Protein AF-A0A3E2NHQ4-F1 (afdb_monomer_lite)

Radius of gyration: 18.83 Å; chains: 1; bounding box: 38×32×58 Å

Organism: NCBI:txid253257

pLDDT: mean 85.31, std 13.32, range [35.62, 98.56]

Foldseek 3Di:
DVVQLVVVCVVVVDCPQQADPLQDHPPRVVDDDRCVVVVVVVVVVVCVVVVDDPPPPLQFAFDKFKDWAPDADPVQWIKIKIFGDDPSATPDIAIFIAHPVRDTLLVCQVVVVDDPDPPADTPNVQRVQLRVVCNVVVDCPQQQDPQQHGPPRVRHDDRCPSVVVRVVVRRVVRSNPD

Secondary structure (DSSP, 8-state):
-HHHHHHHHHHHTS-TTTS-TTS--SS-TT--S--HHHHHHHHHHHHHHHT--------PPSEEEEEE-SS--TTSEEEEEEEEEETTEEEEEEEEEEETT--BHHHHHHTTSS-S-SSS--HHHHHHHHHHHHHHHS--TTT--TTS--SSSTT--S--HHHHHHHHHHHHHHHH--

Structure (mmCIF, N/CA/C/O backbone):
data_AF-A0A3E2NHQ4-F1
#
_entry.id   AF-A0A3E2NHQ4-F1
#
loop_
_atom_site.group_PDB
_atom_site.id
_atom_site.type_symbol
_atom_site.label_atom_id
_atom_site.label_alt_id
_atom_site.label_comp_id
_atom_site.label_asym_id
_atom_site.label_entity_id
_atom_site.label_seq_id
_atom_site.pdbx_PDB_ins_code
_atom_site.Cartn_x
_atom_site.Cartn_y
_atom_site.Cartn_z
_atom_site.occupancy
_atom_site.B_iso_or_equiv
_atom_site.auth_seq_id
_atom_site.auth_comp_id
_atom_site.auth_asym_id
_atom_site.auth_atom_id
_atom_site.pdbx_PDB_model_num
ATOM 1 N N . GLN A 1 1 ? 8.649 10.834 30.905 1.00 75.12 1 GLN A N 1
ATOM 2 C CA . GLN A 1 1 ? 7.354 10.751 30.196 1.00 75.12 1 GLN A CA 1
ATOM 3 C C . GLN A 1 1 ? 7.096 9.332 29.695 1.00 75.12 1 GLN A C 1
ATOM 5 O O . GLN A 1 1 ? 6.208 8.706 30.247 1.00 75.12 1 GLN A O 1
ATOM 10 N N . ALA A 1 2 ? 7.897 8.777 28.773 1.00 77.31 2 ALA A N 1
ATOM 11 C CA . ALA A 1 2 ? 7.699 7.412 28.248 1.00 77.31 2 ALA A CA 1
ATOM 12 C C . ALA A 1 2 ? 7.599 6.310 29.329 1.00 77.31 2 ALA A C 1
ATOM 14 O O . ALA A 1 2 ? 6.688 5.492 29.290 1.00 77.31 2 ALA A O 1
ATOM 15 N N . GLU A 1 3 ? 8.470 6.330 30.342 1.00 86.62 3 GLU A N 1
ATOM 16 C CA . GLU A 1 3 ? 8.463 5.332 31.427 1.00 86.62 3 GLU A CA 1
ATOM 17 C C . GLU A 1 3 ? 7.160 5.332 32.250 1.00 86.62 3 GLU A C 1
ATOM 19 O O . GLU A 1 3 ? 6.671 4.277 32.642 1.00 86.62 3 GLU A O 1
ATOM 24 N N . ALA A 1 4 ? 6.547 6.503 32.451 1.00 88.38 4 ALA A N 1
ATOM 25 C CA . ALA A 1 4 ? 5.285 6.623 33.182 1.00 88.38 4 ALA A CA 1
ATOM 26 C C . ALA A 1 4 ? 4.102 6.043 32.388 1.00 88.38 4 ALA A C 1
ATOM 28 O O . ALA A 1 4 ? 3.212 5.428 32.969 1.00 88.38 4 ALA A O 1
ATOM 29 N N . VAL A 1 5 ? 4.128 6.190 31.061 1.00 85.94 5 VAL A N 1
ATOM 30 C CA . VAL A 1 5 ? 3.130 5.609 30.151 1.00 85.94 5 VAL A CA 1
ATOM 31 C C . VAL A 1 5 ? 3.246 4.086 30.131 1.00 85.94 5 VAL A C 1
ATOM 33 O O . VAL A 1 5 ? 2.249 3.391 30.293 1.00 85.94 5 VAL A O 1
ATOM 36 N N . VAL A 1 6 ? 4.469 3.560 30.006 1.00 85.38 6 VAL A N 1
ATOM 37 C CA . VAL A 1 6 ? 4.723 2.111 30.047 1.00 85.38 6 VAL A CA 1
ATOM 38 C C . VAL A 1 6 ? 4.263 1.518 31.376 1.00 85.38 6 VAL A C 1
ATOM 40 O O . VAL A 1 6 ? 3.586 0.493 31.391 1.00 85.38 6 VAL A O 1
ATOM 43 N N . LYS A 1 7 ? 4.575 2.183 32.494 1.00 88.38 7 LYS A N 1
ATOM 44 C CA . LYS A 1 7 ? 4.148 1.743 33.822 1.00 88.38 7 LYS A CA 1
ATOM 45 C C . LYS A 1 7 ? 2.622 1.668 33.944 1.00 88.38 7 LYS A C 1
ATOM 47 O O . LYS A 1 7 ? 2.127 0.654 34.421 1.00 88.38 7 LYS A O 1
ATOM 52 N N . TYR A 1 8 ? 1.890 2.676 33.460 1.00 88.69 8 TYR A N 1
ATOM 53 C CA . TYR A 1 8 ? 0.423 2.658 33.464 1.00 88.69 8 TYR A CA 1
ATOM 54 C C . TYR A 1 8 ? -0.137 1.439 32.719 1.00 88.69 8 TYR A C 1
ATOM 56 O O . TYR A 1 8 ? -1.006 0.743 33.241 1.00 88.69 8 TYR A O 1
ATOM 64 N N . VAL A 1 9 ? 0.383 1.146 31.522 1.00 84.69 9 VAL A N 1
ATOM 65 C CA . VAL A 1 9 ? -0.070 -0.008 30.726 1.00 84.69 9 VAL A CA 1
ATOM 66 C C . VAL A 1 9 ? 0.233 -1.327 31.431 1.00 84.69 9 VAL A C 1
ATOM 68 O O . VAL A 1 9 ? -0.605 -2.222 31.433 1.00 84.69 9 VAL A O 1
ATOM 71 N N . LEU A 1 10 ? 1.396 -1.451 32.076 1.00 84.19 10 LEU A N 1
ATOM 72 C CA . LEU A 1 10 ? 1.752 -2.650 32.839 1.00 84.19 10 LEU A CA 1
ATOM 73 C C . LEU A 1 10 ? 0.890 -2.828 34.097 1.00 84.19 10 LEU A C 1
ATOM 75 O O . LEU A 1 10 ? 0.564 -3.957 34.450 1.00 84.19 10 LEU A O 1
ATOM 79 N N . GLU A 1 11 ? 0.508 -1.748 34.772 1.00 88.44 11 GLU A N 1
ATOM 80 C CA . GLU A 1 11 ? -0.351 -1.817 35.962 1.00 88.44 11 GLU A CA 1
ATOM 81 C C . GLU A 1 11 ? -1.800 -2.172 35.606 1.00 88.44 11 GLU A C 1
ATOM 83 O O . GLU A 1 11 ? -2.430 -2.949 36.320 1.00 88.44 11 GLU A O 1
ATOM 88 N N . ASN A 1 12 ? -2.313 -1.647 34.491 1.00 82.94 12 ASN A N 1
ATOM 89 C CA . ASN A 1 12 ? -3.700 -1.862 34.067 1.00 82.94 12 ASN A CA 1
ATOM 90 C C . ASN A 1 12 ? -3.870 -3.054 33.115 1.00 82.94 12 ASN A C 1
ATOM 92 O O . ASN A 1 12 ? -4.998 -3.466 32.858 1.00 82.94 12 ASN A O 1
ATOM 96 N N . GLN A 1 13 ? -2.769 -3.593 32.577 1.00 81.12 13 GLN A N 1
ATOM 97 C CA . GLN A 1 13 ? -2.760 -4.639 31.544 1.00 81.12 13 GLN A CA 1
ATOM 98 C C . GLN A 1 13 ? -3.681 -4.303 30.352 1.00 81.12 13 GLN A C 1
ATOM 100 O O . GLN A 1 13 ? -4.246 -5.187 29.714 1.00 81.12 13 GLN A O 1
ATOM 105 N N . SER A 1 14 ? -3.857 -3.010 30.069 1.00 80.06 14 SER A N 1
ATOM 106 C CA . SER A 1 14 ? -4.782 -2.491 29.064 1.00 80.06 14 SER A CA 1
ATOM 107 C C . SER A 1 14 ? -4.332 -1.115 28.572 1.00 80.06 14 SER A C 1
ATOM 109 O O . SER A 1 14 ? -3.621 -0.385 29.267 1.00 80.06 14 SER A O 1
ATOM 111 N N . LEU A 1 15 ? -4.755 -0.770 27.354 1.00 81.69 15 LEU A N 1
ATOM 112 C CA . LEU A 1 15 ? -4.628 0.570 26.771 1.00 81.69 15 LEU A CA 1
ATOM 113 C C . LEU A 1 15 ? -5.899 1.411 26.969 1.00 81.69 15 LEU A C 1
ATOM 115 O O . LEU A 1 15 ? -5.901 2.598 26.641 1.00 81.69 15 LEU A O 1
ATOM 119 N N . GLU A 1 16 ? -6.982 0.812 27.468 1.00 80.88 16 GLU A N 1
ATOM 120 C CA . GLU A 1 16 ? -8.240 1.515 27.718 1.00 80.88 16 GLU A CA 1
ATOM 121 C C . GLU A 1 16 ? -8.043 2.634 28.743 1.00 80.88 16 GLU A C 1
ATOM 123 O O . GLU A 1 16 ? -7.395 2.452 29.773 1.00 80.88 16 GLU A O 1
ATOM 128 N N . GLY A 1 17 ? -8.578 3.818 28.440 1.00 82.38 17 GLY A N 1
ATOM 129 C CA . GLY A 1 17 ? -8.457 4.994 29.303 1.00 82.38 17 GLY A CA 1
ATOM 130 C C . GLY A 1 17 ? -7.060 5.621 29.354 1.00 82.38 17 GLY A C 1
ATOM 131 O O . GLY A 1 17 ? -6.896 6.652 30.006 1.00 82.38 17 GLY A O 1
ATOM 132 N N . LEU A 1 18 ? -6.062 5.060 28.654 1.00 85.56 18 LEU A N 1
ATOM 133 C CA . LEU A 1 18 ? -4.725 5.652 28.601 1.00 85.56 18 LEU A CA 1
ATOM 134 C C . LEU A 1 18 ? -4.743 6.989 27.857 1.00 85.56 18 LEU A C 1
ATOM 136 O O . LEU A 1 18 ? -4.087 7.926 28.300 1.00 85.56 18 LEU A O 1
ATOM 140 N N . VAL A 1 19 ? -5.464 7.079 26.739 1.00 84.19 19 VAL A N 1
ATOM 141 C CA . VAL A 1 19 ? -5.587 8.305 25.940 1.00 84.19 19 VAL A CA 1
ATOM 142 C C . VAL A 1 19 ? -7.048 8.683 25.732 1.00 84.19 19 VAL A C 1
ATOM 144 O O . VAL A 1 19 ? -7.915 7.813 25.657 1.00 84.19 19 VAL A O 1
ATOM 147 N N . ASN A 1 20 ? -7.305 9.982 25.627 1.00 80.50 20 ASN A N 1
ATOM 148 C CA . ASN A 1 20 ? -8.559 10.537 25.138 1.00 80.50 20 ASN A CA 1
ATOM 149 C C . ASN A 1 20 ? -8.632 10.465 23.597 1.00 80.50 20 ASN A C 1
ATOM 151 O O . ASN A 1 20 ? -7.685 10.023 22.940 1.00 80.50 20 ASN A O 1
ATOM 155 N N . GLU A 1 21 ? -9.755 10.906 23.022 1.00 70.75 21 GLU A N 1
ATOM 156 C CA . GLU A 1 21 ? -9.980 10.903 21.565 1.00 70.75 21 GLU A CA 1
ATOM 157 C C . GLU A 1 21 ? -8.908 11.706 20.803 1.00 70.75 21 GLU A C 1
ATOM 159 O O . GLU A 1 21 ? -8.473 11.307 19.726 1.00 70.75 21 GLU A O 1
ATOM 164 N N . GLU A 1 22 ? -8.380 12.768 21.415 1.00 67.44 22 GLU A N 1
ATOM 165 C CA . GLU A 1 22 ? -7.329 13.620 20.846 1.00 67.44 22 GLU A CA 1
ATOM 166 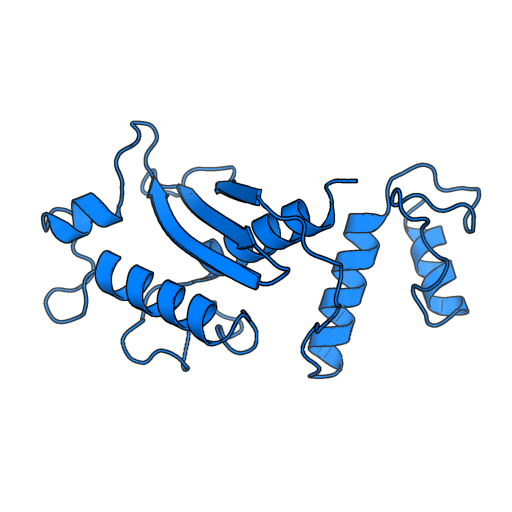C C . GLU A 1 22 ? -5.912 13.024 20.988 1.00 67.44 22 GLU A C 1
ATOM 168 O O . GLU A 1 22 ? -4.930 13.599 20.510 1.00 67.44 22 GLU A O 1
ATOM 173 N N . GLY A 1 23 ? -5.765 11.862 21.637 1.00 67.94 23 GLY A N 1
ATOM 174 C CA . GLY A 1 23 ? -4.492 11.156 21.785 1.00 67.94 23 GLY A CA 1
ATOM 175 C C . GLY A 1 23 ? -3.618 11.612 22.951 1.00 67.94 23 GLY A C 1
ATOM 176 O O . GLY A 1 23 ? -2.444 11.237 23.016 1.00 67.94 23 GLY A O 1
ATOM 177 N N . TYR A 1 24 ? -4.164 12.409 23.867 1.00 84.31 24 TYR A N 1
ATOM 178 C CA . TYR A 1 24 ? -3.492 12.861 25.085 1.00 84.31 24 TYR A CA 1
ATOM 179 C C . TYR A 1 24 ? -3.973 12.070 26.297 1.00 84.31 24 TYR A C 1
ATOM 181 O O . TYR A 1 24 ? -5.057 11.498 26.291 1.00 84.31 24 TYR A O 1
ATOM 189 N N . THR A 1 25 ? -3.153 12.011 27.344 1.00 88.62 25 THR A N 1
ATOM 190 C CA . THR A 1 25 ? -3.482 11.272 28.567 1.00 88.62 25 THR A CA 1
ATOM 191 C C . THR A 1 25 ? -3.766 12.222 29.720 1.00 88.62 25 THR A C 1
ATOM 193 O O . THR A 1 25 ? -2.911 13.019 30.093 1.00 88.62 25 THR A O 1
ATOM 196 N N . ASP A 1 26 ? -4.945 12.087 30.324 1.00 87.62 26 ASP A N 1
ATOM 197 C CA . ASP A 1 26 ? -5.253 12.693 31.626 1.00 87.62 26 ASP A CA 1
ATOM 198 C C . ASP A 1 26 ? -4.945 11.727 32.784 1.00 87.62 26 ASP A C 1
ATOM 200 O O . ASP A 1 26 ? -4.859 12.123 33.947 1.00 87.62 26 ASP A O 1
ATOM 204 N N . ALA A 1 27 ? -4.738 10.445 32.465 1.00 86.50 27 ALA A N 1
ATOM 205 C CA . ALA A 1 27 ? -4.447 9.392 33.431 1.00 86.50 27 ALA A CA 1
ATOM 206 C C . ALA A 1 27 ? -3.001 9.450 33.951 1.00 86.50 27 ALA A C 1
ATOM 208 O O . ALA A 1 27 ? -2.717 8.995 35.061 1.00 86.50 27 ALA A O 1
ATOM 209 N N . VAL A 1 28 ? -2.081 10.031 33.172 1.00 86.50 28 VAL A N 1
ATOM 210 C CA . VAL A 1 28 ? -0.669 10.177 33.542 1.00 86.50 28 VAL A CA 1
ATOM 211 C C . VAL A 1 28 ? -0.286 11.655 33.559 1.00 86.50 28 VAL A C 1
ATOM 213 O O . VAL A 1 28 ? 0.262 12.190 32.601 1.00 86.50 28 VAL A O 1
ATOM 216 N N . SER A 1 29 ? -0.501 12.307 34.702 1.00 84.25 29 SER A N 1
ATOM 217 C CA . SER A 1 29 ? -0.317 13.759 34.901 1.00 84.25 29 SER A CA 1
ATOM 218 C C . SER A 1 29 ? 1.071 14.324 34.556 1.00 84.25 29 SER A C 1
ATOM 220 O O . SER A 1 29 ? 1.223 15.532 34.391 1.00 84.25 29 SER A O 1
ATOM 222 N N . SER A 1 30 ? 2.099 13.476 34.452 1.00 85.38 30 SER A N 1
ATOM 223 C CA . SER A 1 30 ? 3.466 13.878 34.079 1.00 85.38 30 SER A CA 1
ATOM 224 C C . SER A 1 30 ? 3.726 13.894 32.566 1.00 85.38 30 SER A C 1
ATOM 226 O O . SER A 1 30 ? 4.839 14.214 32.136 1.00 85.38 30 SER A O 1
ATOM 228 N N . VAL A 1 31 ? 2.736 13.517 31.755 1.00 87.56 31 VAL A N 1
ATOM 229 C CA . VAL A 1 31 ? 2.847 13.371 30.304 1.00 87.56 31 VAL A CA 1
ATOM 230 C C . VAL A 1 31 ? 2.048 14.473 29.623 1.00 87.56 31 VAL A C 1
ATOM 232 O O . VAL A 1 31 ? 0.890 14.703 29.937 1.00 87.56 31 VAL A O 1
ATOM 235 N N . SER A 1 32 ? 2.681 15.163 28.677 1.00 86.19 32 SER A N 1
ATOM 236 C CA . SER A 1 32 ? 2.053 16.252 27.910 1.00 86.19 32 SER A CA 1
ATOM 237 C C . SER A 1 32 ? 2.284 16.098 26.405 1.00 86.19 32 SER A C 1
ATOM 239 O O . SER A 1 32 ? 2.159 17.056 25.650 1.00 86.19 32 SER A O 1
ATOM 241 N N . ILE A 1 33 ? 2.680 14.898 25.978 1.00 78.44 33 ILE A N 1
ATOM 242 C CA . ILE A 1 33 ? 2.892 14.543 24.574 1.00 78.44 33 ILE A CA 1
ATOM 243 C C . ILE A 1 33 ? 1.730 13.689 24.081 1.00 78.44 33 ILE A C 1
ATOM 245 O O . ILE A 1 33 ? 1.108 12.969 24.864 1.00 78.44 33 ILE A O 1
ATOM 249 N N . ASN A 1 34 ? 1.468 13.744 22.779 1.00 84.25 34 ASN A N 1
ATOM 250 C CA . ASN A 1 34 ? 0.516 12.847 22.146 1.00 84.25 34 ASN A CA 1
ATOM 251 C C . ASN A 1 34 ? 1.064 11.408 22.165 1.00 84.25 34 ASN A C 1
ATOM 253 O O . ASN A 1 34 ? 2.218 11.169 21.802 1.00 84.25 34 ASN A O 1
ATOM 257 N N . LEU A 1 35 ? 0.244 10.456 22.604 1.00 80.19 35 LEU A N 1
ATOM 258 C CA . LEU A 1 35 ? 0.632 9.062 22.818 1.00 80.19 35 LEU A CA 1
ATOM 259 C C . LEU A 1 35 ? 0.075 8.104 21.762 1.00 80.19 35 LEU A C 1
ATOM 261 O O . LEU A 1 35 ? 0.281 6.898 21.886 1.00 80.19 35 LEU A O 1
ATOM 265 N N . MET A 1 36 ? -0.575 8.592 20.700 1.00 75.00 36 MET A N 1
ATOM 266 C CA . MET A 1 36 ? -1.164 7.712 19.681 1.00 75.00 36 MET A CA 1
ATOM 267 C C . MET A 1 36 ? -0.126 6.827 18.992 1.00 75.00 36 MET A C 1
ATOM 269 O O . MET A 1 36 ? -0.400 5.662 18.726 1.00 75.00 36 MET A O 1
ATOM 273 N N . GLY A 1 37 ? 1.091 7.333 18.759 1.00 68.38 37 GLY A N 1
ATOM 274 C CA . GLY A 1 37 ? 2.181 6.515 18.214 1.00 68.38 37 GLY A CA 1
ATOM 275 C C . GLY A 1 37 ? 2.538 5.330 19.120 1.00 68.38 37 GLY A C 1
ATOM 276 O O . GLY A 1 37 ? 2.757 4.223 18.637 1.00 68.38 37 GLY A O 1
ATOM 277 N N . PHE A 1 38 ? 2.523 5.541 20.438 1.00 79.38 38 PHE A N 1
ATOM 278 C CA . PHE A 1 38 ? 2.746 4.483 21.420 1.00 79.38 38 PHE A CA 1
ATOM 279 C C . PHE A 1 38 ? 1.563 3.505 21.476 1.00 79.38 38 PHE A C 1
ATOM 281 O O . PHE A 1 38 ? 1.773 2.299 21.399 1.00 79.38 38 PHE A O 1
ATOM 288 N N . VAL A 1 39 ? 0.325 4.009 21.550 1.00 76.62 39 VAL A N 1
ATOM 289 C CA . VAL A 1 39 ? -0.896 3.184 21.579 1.00 76.62 39 VAL A CA 1
ATOM 290 C C . VAL A 1 39 ? -0.985 2.296 20.340 1.00 76.62 39 VAL A C 1
ATOM 292 O O . VAL A 1 39 ? -1.214 1.097 20.473 1.00 76.62 39 VAL A O 1
ATOM 295 N N . ASN A 1 40 ? -0.745 2.853 19.152 1.00 71.62 40 ASN A N 1
ATOM 296 C CA . ASN A 1 40 ? -0.765 2.101 17.899 1.00 71.62 40 ASN A CA 1
ATOM 297 C C . ASN A 1 40 ? 0.341 1.045 17.864 1.00 71.62 40 ASN A C 1
ATOM 299 O O . ASN A 1 40 ? 0.061 -0.102 17.545 1.00 71.62 40 ASN A O 1
ATOM 303 N N . GLY A 1 41 ? 1.566 1.385 18.280 1.00 70.12 41 GLY A N 1
ATOM 304 C CA . GLY A 1 41 ? 2.657 0.410 18.356 1.00 70.12 41 GLY A CA 1
ATOM 305 C C . GLY A 1 41 ? 2.365 -0.754 19.312 1.00 70.12 41 GLY A C 1
ATOM 306 O O . GLY A 1 41 ? 2.675 -1.901 18.995 1.00 70.12 41 GLY A O 1
ATOM 307 N N . VAL A 1 42 ? 1.733 -0.493 20.465 1.00 76.12 42 VAL A N 1
ATOM 308 C CA . VAL A 1 42 ? 1.340 -1.554 21.408 1.00 76.12 42 VAL A CA 1
ATOM 309 C C . VAL A 1 42 ? 0.181 -2.386 20.856 1.00 76.12 42 VAL A C 1
ATOM 311 O O . VAL A 1 42 ? 0.227 -3.606 20.976 1.00 76.12 42 VAL A O 1
ATOM 314 N N . LYS A 1 43 ? -0.823 -1.773 20.214 1.00 70.88 43 LYS A N 1
ATOM 315 C CA . LYS A 1 43 ? -1.917 -2.504 19.549 1.00 70.88 43 LYS A CA 1
ATOM 316 C C . LYS A 1 43 ? -1.401 -3.405 18.432 1.00 70.88 43 LYS A C 1
ATOM 318 O O . LYS A 1 43 ? -1.735 -4.582 18.415 1.00 70.88 43 LYS A O 1
ATOM 323 N N . ASP A 1 44 ? -0.533 -2.884 17.569 1.00 67.44 44 ASP A N 1
ATOM 324 C CA . ASP A 1 44 ? 0.102 -3.651 16.497 1.00 67.44 44 ASP A CA 1
ATOM 325 C C . ASP A 1 44 ? 0.889 -4.839 17.059 1.00 67.44 44 ASP A C 1
ATOM 327 O O . ASP A 1 44 ? 0.833 -5.935 16.505 1.00 67.44 44 ASP A O 1
ATOM 331 N N . CYS A 1 45 ? 1.616 -4.638 18.162 1.00 70.44 45 CYS A N 1
ATOM 332 C CA . CYS A 1 45 ? 2.363 -5.697 18.837 1.00 70.44 45 CYS A CA 1
ATOM 333 C C . CYS A 1 45 ? 1.431 -6.754 19.455 1.00 70.44 45 CYS A C 1
ATOM 335 O O . CYS A 1 45 ? 1.668 -7.950 19.305 1.00 70.44 45 CYS A O 1
ATOM 337 N N . LEU A 1 46 ? 0.344 -6.326 20.107 1.00 71.25 46 LEU A N 1
ATOM 338 C CA . LEU A 1 46 ? -0.645 -7.224 20.705 1.00 71.25 46 LEU A CA 1
ATOM 339 C C . LEU A 1 46 ? -1.376 -8.056 19.649 1.00 71.25 46 LEU A C 1
ATOM 341 O O . LEU A 1 46 ? -1.527 -9.254 19.846 1.00 71.25 46 LEU A O 1
ATOM 345 N N . SER A 1 47 ? -1.761 -7.462 18.521 1.00 63.12 47 SER A N 1
ATOM 346 C CA . SER A 1 47 ? -2.421 -8.185 17.428 1.00 63.12 47 SER A CA 1
ATOM 347 C C . SER A 1 47 ? -1.491 -9.145 16.694 1.00 63.12 47 SER A C 1
ATOM 349 O O . SER A 1 47 ? -1.890 -10.257 16.360 1.00 63.12 47 SER A O 1
ATOM 351 N N . GLN A 1 48 ? -0.217 -8.778 16.522 1.00 65.50 48 GLN A N 1
ATOM 352 C CA . GLN A 1 48 ? 0.802 -9.728 16.060 1.00 65.50 48 GLN A CA 1
ATOM 353 C C . GLN A 1 48 ? 0.965 -10.906 17.032 1.00 65.50 48 GLN A C 1
ATOM 355 O O . GLN A 1 48 ? 1.165 -12.036 16.597 1.00 65.50 48 GLN A O 1
ATOM 360 N N . ALA A 1 49 ? 0.862 -10.658 18.341 1.00 66.44 49 ALA A N 1
ATOM 361 C CA . ALA A 1 49 ? 1.009 -11.687 19.365 1.00 66.44 49 ALA A CA 1
ATOM 362 C C . ALA A 1 49 ? -0.237 -12.574 19.541 1.00 66.44 49 ALA A C 1
ATOM 364 O O . ALA A 1 49 ? -0.090 -13.750 19.875 1.00 66.44 49 ALA A O 1
ATOM 365 N N . SER A 1 50 ? -1.449 -12.045 19.338 1.00 60.62 50 SER A N 1
ATOM 366 C CA . SER A 1 50 ? -2.695 -12.808 19.496 1.00 60.62 50 SER A CA 1
ATOM 367 C C . SER A 1 50 ? -3.101 -13.585 18.244 1.00 60.62 50 SER A C 1
ATOM 369 O O . SER A 1 50 ? -3.959 -14.462 18.333 1.00 60.62 50 SER A O 1
ATOM 371 N N . GLY A 1 51 ? -2.491 -13.300 17.087 1.00 46.69 51 GLY A N 1
ATOM 372 C CA . GLY A 1 51 ? -2.924 -13.866 15.807 1.00 46.69 51 GLY A CA 1
ATOM 373 C C . GLY A 1 51 ? -4.327 -13.402 15.401 1.00 46.69 51 GLY A C 1
ATOM 374 O O . GLY A 1 51 ? -4.930 -13.992 14.509 1.00 46.69 51 GLY A O 1
ATOM 375 N N . GLU A 1 52 ? -4.853 -12.373 16.073 1.00 42.94 52 GLU A N 1
ATOM 376 C CA . GLU A 1 52 ? -6.084 -11.701 15.694 1.00 42.94 52 GLU A CA 1
ATOM 377 C C . GLU A 1 52 ? -5.729 -10.514 14.808 1.00 42.94 52 GLU A C 1
ATOM 379 O O . GLU A 1 52 ? -5.073 -9.555 15.233 1.00 42.94 52 GLU A O 1
ATOM 384 N N . SER A 1 53 ? -6.235 -10.573 13.581 1.00 41.28 53 SER A N 1
ATOM 385 C CA . SER A 1 53 ? -6.565 -9.435 12.739 1.00 41.28 53 SER A CA 1
ATOM 386 C C . SER A 1 53 ? -6.923 -8.231 13.600 1.00 41.28 53 SER A C 1
ATOM 388 O O . SER A 1 53 ? -7.870 -8.296 14.390 1.00 41.28 53 SER A O 1
ATOM 390 N N . VAL A 1 54 ? -6.231 -7.101 13.436 1.00 43.16 54 VAL A N 1
ATOM 391 C CA . VAL A 1 54 ? -6.757 -5.816 13.916 1.00 43.16 54 VAL A CA 1
ATOM 392 C C . VAL A 1 54 ? -8.012 -5.514 13.092 1.00 43.16 54 VAL A C 1
ATOM 394 O O . VAL A 1 54 ? -7.991 -4.726 12.157 1.00 43.16 54 VAL A O 1
ATOM 397 N N . SER A 1 55 ? -9.134 -6.132 13.440 1.00 39.62 55 SER A N 1
ATOM 398 C CA . SER A 1 55 ? -10.458 -5.626 13.122 1.00 39.62 55 SER A CA 1
ATOM 399 C C . SER A 1 55 ? -10.825 -4.628 14.217 1.00 39.62 55 SER A C 1
ATOM 401 O O . SER A 1 55 ? -11.774 -4.826 14.969 1.00 39.62 55 SER A O 1
ATOM 403 N N . GLN A 1 56 ? -10.034 -3.559 14.356 1.00 43.81 56 GLN A N 1
ATOM 404 C CA . GLN A 1 56 ? -10.475 -2.386 15.100 1.00 43.81 56 GLN A CA 1
ATOM 405 C C . GLN A 1 56 ? -11.111 -1.424 14.110 1.00 43.81 56 GLN A C 1
ATOM 407 O O . GLN A 1 56 ? -10.448 -0.655 13.421 1.00 43.81 56 GLN A O 1
ATOM 412 N N . THR A 1 57 ? -12.435 -1.528 14.081 1.00 40.31 57 THR A N 1
ATOM 413 C CA . THR A 1 57 ? -13.445 -0.597 13.584 1.00 40.31 57 THR A CA 1
ATOM 414 C C . THR A 1 57 ? -13.283 0.799 14.202 1.00 40.31 57 THR A C 1
ATOM 416 O O . THR A 1 57 ? -14.160 1.278 14.917 1.00 40.31 57 THR A O 1
ATOM 419 N N . ALA A 1 58 ? -12.151 1.463 13.970 1.00 54.44 58 ALA A N 1
ATOM 420 C CA . ALA A 1 58 ? -12.168 2.914 13.912 1.00 54.44 58 ALA A CA 1
ATOM 421 C C . ALA A 1 58 ? -12.943 3.265 12.641 1.00 54.44 58 ALA A C 1
ATOM 423 O O . ALA A 1 58 ? -12.605 2.779 11.564 1.00 54.44 58 ALA A O 1
ATOM 424 N N . GLU A 1 59 ? -14.025 4.023 12.785 1.00 69.00 59 GLU A N 1
ATOM 425 C CA . GLU A 1 59 ? -14.844 4.446 11.654 1.00 69.00 59 GLU A CA 1
ATOM 426 C C . GLU A 1 59 ? -13.959 5.255 10.694 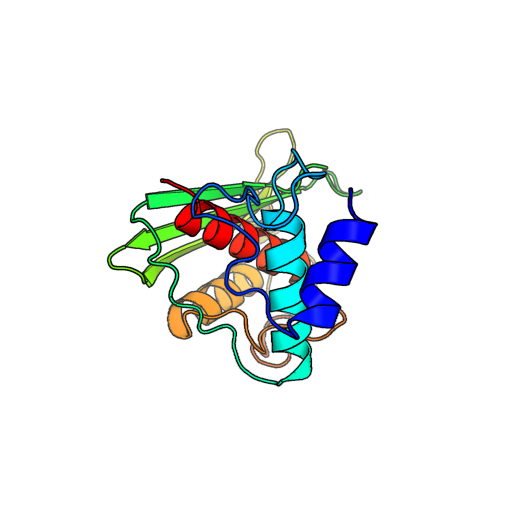1.00 69.00 59 GLU A C 1
ATOM 428 O O . GLU A 1 59 ? -13.495 6.348 11.028 1.00 69.00 59 GLU A O 1
ATOM 433 N N . LEU A 1 60 ? -13.655 4.681 9.530 1.00 81.75 60 LEU A N 1
ATOM 434 C CA . LEU A 1 60 ? -12.828 5.320 8.522 1.00 81.75 60 LEU A CA 1
ATOM 435 C C . LEU A 1 60 ? -13.639 6.446 7.893 1.00 81.75 60 LEU A C 1
ATOM 437 O O . LEU A 1 60 ? -14.766 6.239 7.440 1.00 81.75 60 LEU A O 1
ATOM 441 N N . LYS A 1 61 ? -13.063 7.645 7.848 1.00 85.12 61 LYS A N 1
ATOM 442 C CA . LYS A 1 61 ? -13.706 8.766 7.173 1.00 85.12 61 LYS A CA 1
ATOM 443 C C . LYS A 1 61 ? -13.642 8.583 5.664 1.00 85.12 61 LYS A C 1
ATOM 445 O O . LYS A 1 61 ? -12.626 8.172 5.106 1.00 85.12 61 LYS A O 1
ATOM 450 N N . ASP A 1 62 ? -14.753 8.910 5.016 1.00 90.44 62 ASP A N 1
ATOM 451 C CA . ASP A 1 62 ? -14.828 8.976 3.566 1.00 90.44 62 ASP A CA 1
ATOM 452 C C . ASP A 1 62 ? -13.853 10.036 3.049 1.00 90.44 62 ASP A C 1
ATOM 454 O O . ASP A 1 62 ? -13.828 11.174 3.522 1.00 90.44 62 ASP A O 1
ATOM 458 N N . GLY A 1 63 ? -13.061 9.678 2.045 1.00 94.12 63 GLY A N 1
ATOM 459 C CA . GLY A 1 63 ? -12.045 10.572 1.514 1.00 94.12 63 GLY A CA 1
ATOM 460 C C . GLY A 1 63 ? -10.996 9.852 0.689 1.00 94.12 63 GLY A C 1
ATOM 461 O O . GLY A 1 63 ? -10.961 8.625 0.624 1.00 94.12 63 GLY A O 1
ATOM 462 N N . THR A 1 64 ? -10.125 10.636 0.060 1.00 97.25 64 THR A N 1
ATOM 463 C CA . THR A 1 64 ? -8.934 10.128 -0.622 1.00 97.25 64 THR A CA 1
ATOM 464 C C . THR A 1 64 ? -7.699 10.552 0.154 1.00 97.25 64 THR A C 1
ATOM 466 O O . THR A 1 64 ? -7.461 11.740 0.364 1.00 97.25 64 THR A O 1
ATOM 469 N N . TYR A 1 65 ? -6.899 9.567 0.533 1.00 95.19 65 TYR A N 1
ATOM 470 C CA . TYR A 1 65 ? -5.685 9.697 1.322 1.00 95.19 65 TYR A CA 1
ATOM 471 C C . TYR A 1 65 ? -4.502 9.317 0.448 1.00 95.19 65 TYR A C 1
ATOM 473 O O . TYR A 1 65 ? -4.578 8.363 -0.323 1.00 95.19 65 TYR A O 1
ATOM 481 N N . THR A 1 66 ? -3.419 10.084 0.519 1.00 95.94 66 THR A N 1
ATOM 482 C CA . THR A 1 66 ? -2.203 9.801 -0.249 1.00 95.94 66 THR A CA 1
ATOM 483 C C . THR A 1 66 ? -1.013 9.810 0.691 1.00 95.94 66 THR A C 1
ATOM 485 O O . THR A 1 66 ? -0.866 10.719 1.508 1.00 95.94 66 THR A O 1
ATOM 488 N N . CYS A 1 67 ? -0.179 8.784 0.578 1.00 91.00 67 CYS A N 1
ATOM 489 C CA . CYS A 1 67 ? 1.052 8.626 1.335 1.00 91.00 67 CYS A CA 1
ATOM 490 C C . CYS A 1 67 ? 2.215 8.490 0.372 1.00 91.00 67 CYS A C 1
ATOM 492 O O . CYS A 1 67 ? 2.098 7.839 -0.666 1.00 91.00 67 CYS A O 1
ATOM 494 N N . GLU A 1 68 ? 3.342 9.081 0.740 1.00 91.25 68 GLU A N 1
ATOM 495 C CA . GLU A 1 68 ? 4.586 8.959 0.001 1.00 91.25 68 GLU A CA 1
ATOM 496 C C . GLU A 1 68 ? 5.712 8.624 0.970 1.00 91.25 68 GLU A C 1
ATOM 498 O O . GLU A 1 68 ? 5.749 9.164 2.078 1.00 91.25 68 GLU A O 1
ATOM 503 N N . SER A 1 69 ? 6.649 7.773 0.552 1.00 86.75 69 SER A N 1
ATOM 504 C CA . SER A 1 69 ? 7.869 7.554 1.331 1.00 86.75 69 SER A CA 1
ATOM 505 C C . SER A 1 69 ? 8.630 8.883 1.483 1.00 86.75 69 SER A C 1
ATOM 507 O O . SER A 1 69 ? 8.718 9.653 0.520 1.00 86.75 69 SER A O 1
ATOM 509 N N . PRO A 1 70 ? 9.193 9.175 2.671 1.00 83.56 70 PRO A N 1
ATOM 510 C CA . PRO A 1 70 ? 9.816 10.470 2.957 1.00 83.56 70 PRO A CA 1
ATOM 511 C C . PRO A 1 70 ? 11.098 10.706 2.153 1.00 83.56 70 PRO A C 1
ATOM 513 O O . PRO A 1 70 ? 11.477 11.850 1.909 1.00 83.56 70 PRO A O 1
ATOM 516 N N . GLU A 1 71 ? 11.758 9.628 1.735 1.00 85.88 71 GLU A N 1
ATOM 517 C CA . GLU A 1 71 ? 13.032 9.657 1.031 1.00 85.88 71 GLU A CA 1
ATOM 518 C C . GLU A 1 71 ? 12.958 8.831 -0.254 1.00 85.88 71 GLU A C 1
ATOM 520 O O . GLU A 1 71 ? 12.222 7.844 -0.349 1.00 85.88 71 GLU A O 1
ATOM 525 N N . PHE A 1 72 ? 13.751 9.236 -1.244 1.00 90.06 72 PHE A N 1
ATOM 526 C CA . PHE A 1 72 ? 13.982 8.438 -2.440 1.00 90.06 72 PHE A CA 1
ATOM 527 C C . PHE A 1 72 ? 14.964 7.306 -2.130 1.00 90.06 72 PHE A C 1
ATOM 529 O O . PHE A 1 72 ? 15.955 7.489 -1.423 1.00 90.06 72 PHE A O 1
ATOM 536 N N . ASP A 1 73 ? 14.711 6.136 -2.704 1.00 88.81 73 ASP A N 1
ATOM 537 C CA . ASP A 1 73 ? 15.622 5.008 -2.666 1.00 88.81 73 ASP A CA 1
ATOM 538 C C . ASP A 1 73 ? 16.897 5.282 -3.487 1.00 88.81 73 ASP A C 1
ATOM 540 O O . ASP A 1 73 ? 17.033 6.266 -4.219 1.00 88.81 73 ASP A O 1
ATOM 544 N N . LYS A 1 74 ? 17.843 4.344 -3.424 1.00 88.62 74 LYS A N 1
ATOM 545 C CA . LYS A 1 74 ? 19.099 4.393 -4.192 1.00 88.62 74 LYS A CA 1
ATOM 546 C C . LYS A 1 74 ? 18.922 4.474 -5.718 1.00 88.62 74 LYS A C 1
ATOM 548 O O . LYS A 1 74 ? 19.878 4.787 -6.419 1.00 88.62 74 LYS A O 1
ATOM 553 N N . ASN A 1 75 ? 17.740 4.143 -6.235 1.00 86.50 75 ASN A N 1
ATOM 554 C CA . ASN A 1 75 ? 17.397 4.197 -7.654 1.00 86.50 75 ASN A CA 1
ATOM 555 C C . ASN A 1 75 ? 16.630 5.485 -8.014 1.00 86.50 75 ASN A C 1
ATOM 557 O O . ASN A 1 75 ? 16.210 5.640 -9.166 1.00 86.50 75 ASN A O 1
ATOM 561 N N . GLY A 1 76 ? 16.452 6.396 -7.053 1.00 92.69 76 GLY A N 1
ATOM 562 C CA . GLY A 1 76 ? 15.758 7.666 -7.220 1.00 92.69 76 GLY A CA 1
ATOM 563 C C . GLY A 1 76 ? 14.237 7.542 -7.225 1.00 92.69 76 GLY A C 1
ATOM 564 O O . GLY A 1 76 ? 13.582 8.387 -7.827 1.00 92.69 76 GLY A O 1
ATOM 565 N N . PHE A 1 77 ? 13.670 6.499 -6.612 1.00 94.81 77 PHE A N 1
ATOM 566 C CA . PHE A 1 77 ? 12.224 6.302 -6.498 1.00 94.81 77 PHE A CA 1
ATOM 567 C C . PHE A 1 77 ? 11.757 6.366 -5.045 1.00 94.81 77 PHE A C 1
ATOM 569 O O . PHE A 1 77 ? 12.402 5.806 -4.168 1.00 94.81 77 PHE A O 1
ATOM 576 N N . LYS A 1 78 ? 10.594 6.963 -4.795 1.00 94.31 78 LYS A N 1
ATOM 577 C CA . LYS A 1 78 ? 9.861 6.833 -3.527 1.00 94.31 78 LYS A CA 1
ATOM 578 C C . LYS A 1 78 ? 8.517 6.161 -3.777 1.00 94.31 78 LYS A C 1
ATOM 580 O O . LYS A 1 78 ? 7.938 6.353 -4.846 1.00 94.31 78 LYS A O 1
ATOM 585 N N . ASP A 1 79 ? 8.019 5.379 -2.828 1.00 96.19 79 ASP A N 1
ATOM 586 C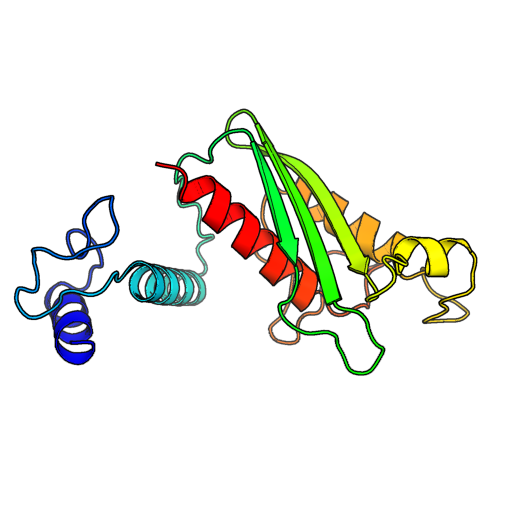 CA . ASP A 1 79 ? 6.668 4.827 -2.928 1.00 96.19 79 ASP A CA 1
ATOM 587 C C . ASP A 1 79 ? 5.625 5.940 -2.837 1.00 96.19 79 ASP A C 1
ATOM 589 O O . ASP A 1 79 ? 5.806 6.908 -2.101 1.00 96.19 79 ASP A O 1
ATOM 593 N N . GLN A 1 80 ? 4.537 5.788 -3.585 1.00 97.81 80 GLN A N 1
ATOM 594 C CA . GLN A 1 80 ? 3.323 6.583 -3.481 1.00 97.81 80 GLN A CA 1
ATOM 595 C C . GLN A 1 80 ? 2.131 5.626 -3.455 1.00 97.81 80 GLN A C 1
ATOM 597 O O . GLN A 1 80 ? 1.948 4.825 -4.373 1.00 97.81 80 GLN A O 1
ATOM 602 N N . VAL A 1 81 ? 1.305 5.730 -2.419 1.00 98.50 81 VAL A N 1
ATOM 603 C CA . VAL A 1 81 ? 0.039 5.005 -2.289 1.00 98.50 81 VAL A CA 1
ATOM 604 C C . VAL A 1 81 ? -1.091 6.020 -2.223 1.00 98.50 81 VAL A C 1
ATOM 606 O O . VAL A 1 81 ? -1.001 6.990 -1.475 1.00 98.50 81 VAL A O 1
ATOM 609 N N . SER A 1 82 ? -2.155 5.805 -2.994 1.00 97.94 82 SER A N 1
ATOM 610 C CA . SER A 1 82 ? -3.381 6.604 -2.912 1.00 97.94 82 SER A CA 1
ATOM 611 C C . SER A 1 82 ? -4.568 5.689 -2.667 1.00 97.94 82 SER A C 1
ATOM 613 O O . SER A 1 82 ? -4.763 4.730 -3.414 1.00 97.94 82 SER A O 1
ATOM 615 N N . MET A 1 83 ? -5.338 5.972 -1.622 1.00 98.19 83 MET A N 1
ATOM 616 C CA . MET A 1 83 ? -6.428 5.141 -1.126 1.00 98.19 83 MET A CA 1
ATOM 617 C C . MET A 1 83 ? -7.693 5.980 -0.967 1.00 98.19 83 MET A C 1
ATOM 619 O O . MET A 1 83 ? -7.666 7.014 -0.305 1.00 98.19 83 MET A O 1
ATOM 623 N N . THR A 1 84 ? -8.808 5.523 -1.527 1.00 96.94 84 THR A N 1
ATOM 624 C CA . THR A 1 84 ? -10.126 6.125 -1.318 1.00 96.94 84 THR A CA 1
ATOM 625 C C . THR A 1 84 ? -10.953 5.243 -0.403 1.00 96.94 84 THR A C 1
ATOM 627 O O . THR A 1 84 ? -11.178 4.069 -0.699 1.00 96.94 84 THR A O 1
ATOM 630 N N . VAL A 1 85 ? -11.440 5.833 0.681 1.00 92.19 85 VAL A N 1
ATOM 631 C CA . VAL A 1 85 ? -12.416 5.234 1.584 1.00 92.19 85 VAL A CA 1
ATOM 632 C C . VAL A 1 85 ? -13.790 5.803 1.266 1.00 92.19 85 VAL A C 1
ATOM 634 O O . VAL A 1 85 ? -13.935 7.006 1.041 1.00 92.19 85 VAL A O 1
ATOM 637 N N . LYS A 1 86 ? -14.792 4.930 1.245 1.00 85.56 86 LYS A N 1
ATOM 638 C CA . LYS A 1 86 ? -16.198 5.304 1.211 1.00 85.56 86 LYS A CA 1
ATOM 639 C C . LYS A 1 86 ? -17.025 4.276 1.970 1.00 85.56 86 LYS A C 1
ATOM 641 O O . LYS A 1 86 ? -16.788 3.082 1.799 1.00 85.56 86 LYS A O 1
ATOM 646 N N . ASP A 1 87 ? -17.994 4.728 2.757 1.00 81.19 87 ASP A N 1
ATOM 647 C CA . ASP A 1 87 ? -18.900 3.860 3.513 1.00 81.19 87 ASP A CA 1
ATOM 648 C C . ASP A 1 87 ? -18.113 2.858 4.390 1.00 81.19 87 ASP A C 1
ATOM 650 O O . ASP A 1 87 ? -18.435 1.672 4.463 1.00 81.19 87 ASP A O 1
ATOM 654 N N . ASN A 1 88 ? -17.035 3.343 5.027 1.00 76.44 88 ASN A N 1
ATOM 655 C CA . ASN A 1 88 ? -16.107 2.560 5.854 1.00 76.44 88 ASN A CA 1
ATOM 656 C C . ASN A 1 88 ? -15.367 1.416 5.113 1.00 76.44 88 ASN A C 1
ATOM 658 O O . ASN A 1 88 ? -14.852 0.496 5.746 1.00 76.44 88 ASN A O 1
ATOM 662 N N . ALA A 1 89 ? -15.293 1.469 3.779 1.00 80.56 89 ALA A N 1
ATOM 663 C CA . ALA A 1 89 ? -14.595 0.495 2.9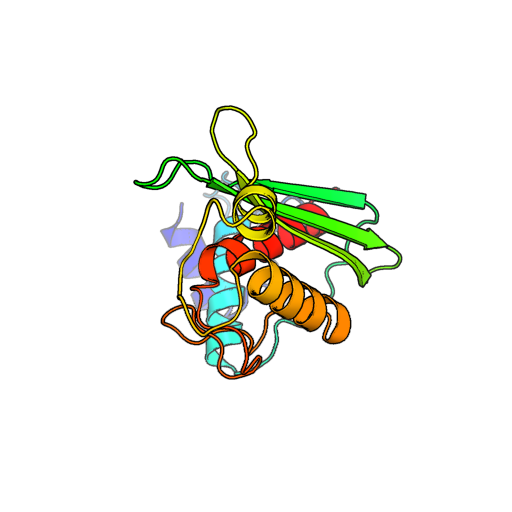39 1.00 80.56 89 ALA A CA 1
ATOM 664 C C . ALA A 1 89 ? -13.592 1.169 1.992 1.00 80.56 89 ALA A C 1
ATOM 666 O O . ALA A 1 89 ? -13.808 2.281 1.509 1.00 80.56 89 ALA A O 1
ATOM 667 N N . ILE A 1 90 ? -12.500 0.477 1.670 1.00 89.06 90 ILE A N 1
ATOM 668 C CA . ILE A 1 90 ? -11.548 0.894 0.639 1.00 89.06 90 ILE A CA 1
ATOM 669 C C . ILE A 1 90 ? -12.187 0.635 -0.728 1.00 89.06 90 ILE A C 1
ATOM 671 O O . ILE A 1 90 ? -12.346 -0.511 -1.149 1.00 89.06 90 ILE A O 1
ATOM 675 N N . THR A 1 91 ? -12.538 1.703 -1.438 1.00 94.25 91 THR A N 1
ATOM 676 C CA . THR A 1 91 ? -13.203 1.634 -2.751 1.00 94.25 91 THR A CA 1
ATOM 677 C C . THR A 1 91 ? -12.260 1.883 -3.920 1.00 94.25 91 THR A C 1
ATOM 679 O O . THR A 1 91 ? -12.554 1.472 -5.042 1.00 94.25 91 THR A O 1
ATOM 682 N N . ALA A 1 92 ? -11.111 2.512 -3.671 1.00 98.06 92 ALA A N 1
ATOM 683 C CA . ALA A 1 92 ? -10.028 2.610 -4.636 1.00 98.06 92 ALA A CA 1
ATOM 684 C C . ALA A 1 92 ? -8.681 2.547 -3.923 1.00 98.06 92 ALA A C 1
ATOM 686 O O . ALA A 1 92 ? -8.528 3.036 -2.805 1.00 98.06 92 ALA A O 1
ATOM 687 N N . LEU A 1 93 ? -7.698 1.954 -4.589 1.00 98.44 93 LEU A N 1
ATOM 688 C CA . LEU A 1 93 ? -6.338 1.862 -4.094 1.00 98.44 93 LEU A CA 1
ATOM 689 C C . LEU A 1 93 ? -5.389 1.862 -5.287 1.00 98.44 93 LEU A C 1
ATOM 691 O O . LEU A 1 93 ? -5.656 1.217 -6.296 1.00 98.44 93 LEU A O 1
ATOM 695 N N . THR A 1 94 ? -4.293 2.601 -5.185 1.00 98.25 94 THR A N 1
ATOM 696 C CA . THR A 1 94 ? -3.224 2.617 -6.185 1.00 98.25 94 THR A CA 1
ATOM 697 C C . THR A 1 94 ? -1.873 2.611 -5.490 1.00 98.25 94 THR A C 1
ATOM 699 O O . THR A 1 94 ? -1.734 3.160 -4.396 1.00 98.25 94 THR A O 1
ATOM 702 N N . TRP A 1 95 ? -0.882 2.002 -6.137 1.00 98.56 95 TRP A N 1
ATOM 703 C CA . TRP A 1 95 ? 0.507 2.006 -5.698 1.00 98.56 95 TRP A CA 1
ATOM 704 C C . TRP A 1 95 ? 1.425 2.239 -6.892 1.00 98.56 95 TRP A C 1
ATOM 706 O O . TRP A 1 95 ? 1.303 1.580 -7.925 1.00 98.56 95 TRP A O 1
ATOM 716 N N . ASP A 1 96 ? 2.348 3.180 -6.740 1.00 98.25 96 ASP A N 1
ATOM 717 C CA . ASP A 1 96 ? 3.430 3.430 -7.680 1.00 98.25 96 ASP A CA 1
ATOM 718 C C . ASP A 1 96 ? 4.736 3.691 -6.928 1.00 98.25 96 ASP A C 1
ATOM 720 O O . ASP A 1 96 ? 4.731 3.985 -5.733 1.00 98.25 96 ASP A O 1
ATOM 724 N N . CYS A 1 97 ? 5.852 3.665 -7.650 1.00 96.50 97 CYS A N 1
ATOM 725 C CA . CYS A 1 97 ? 7.061 4.330 -7.189 1.00 96.50 97 CYS A CA 1
ATOM 726 C C . CYS A 1 97 ? 7.350 5.504 -8.127 1.00 96.50 97 CYS A C 1
ATOM 728 O O . CYS A 1 97 ? 7.433 5.331 -9.344 1.00 96.50 97 CYS A O 1
ATOM 730 N N . ILE A 1 98 ? 7.532 6.698 -7.576 1.00 96.75 98 ILE A N 1
ATOM 731 C CA . ILE A 1 98 ? 7.700 7.932 -8.344 1.00 96.75 98 ILE A CA 1
ATOM 732 C C . ILE A 1 98 ? 9.104 8.505 -8.191 1.00 96.75 98 ILE A C 1
ATOM 734 O O . ILE A 1 98 ? 9.707 8.436 -7.121 1.00 96.75 98 ILE A O 1
ATOM 738 N N . LYS A 1 99 ? 9.626 9.071 -9.277 1.00 95.75 99 LYS A N 1
ATOM 739 C CA . LYS A 1 99 ? 10.870 9.845 -9.281 1.00 95.75 99 LYS A CA 1
ATOM 740 C C . LYS A 1 99 ? 10.634 11.299 -8.888 1.00 95.75 99 LYS A C 1
ATOM 742 O O . LYS A 1 99 ? 9.501 11.773 -8.880 1.00 95.75 99 LYS A O 1
ATOM 747 N N . GLU A 1 100 ? 11.724 12.015 -8.623 1.00 93.88 100 GLU A N 1
ATOM 748 C CA . GLU A 1 100 ? 11.706 13.455 -8.333 1.00 93.88 100 GLU A CA 1
ATOM 749 C C . GLU A 1 100 ? 11.069 14.280 -9.465 1.00 93.88 100 GLU A C 1
ATOM 751 O O . GLU A 1 100 ? 10.342 15.232 -9.203 1.00 93.88 100 GLU A O 1
ATOM 756 N N . ASP A 1 101 ? 11.257 13.866 -10.721 1.00 94.69 101 ASP A N 1
ATOM 757 C CA . ASP A 1 101 ? 10.645 14.499 -11.898 1.00 94.69 101 ASP A CA 1
ATOM 758 C C . ASP A 1 101 ? 9.171 14.098 -12.134 1.00 94.69 101 ASP A C 1
ATOM 760 O O . ASP A 1 101 ? 8.573 14.489 -13.137 1.00 94.69 101 ASP A O 1
ATOM 764 N N . GLY A 1 102 ? 8.579 13.307 -11.231 1.00 95.25 102 GLY A N 1
ATOM 765 C CA . GLY A 1 102 ? 7.211 12.795 -11.336 1.00 95.25 102 GLY A CA 1
ATOM 766 C C . GLY A 1 102 ? 7.059 11.553 -12.220 1.00 95.25 102 GLY A C 1
ATOM 767 O O . GLY A 1 102 ? 5.944 11.052 -12.380 1.00 95.25 102 GLY A O 1
ATOM 768 N N . THR A 1 103 ? 8.147 11.017 -12.784 1.00 96.69 103 THR A N 1
ATOM 769 C CA . THR A 1 103 ? 8.097 9.788 -13.583 1.00 96.69 103 THR A CA 1
ATOM 770 C C . THR A 1 103 ? 7.641 8.606 -12.733 1.00 96.69 103 THR A C 1
ATOM 772 O O . THR A 1 103 ? 8.233 8.301 -11.698 1.00 96.69 103 THR A O 1
ATOM 775 N N . LYS A 1 104 ? 6.626 7.892 -13.222 1.00 97.44 104 LYS A N 1
ATOM 776 C CA . LYS A 1 104 ? 6.053 6.702 -12.587 1.00 97.44 104 LYS A CA 1
ATOM 777 C C . LYS A 1 104 ? 6.767 5.421 -13.009 1.00 97.44 104 LYS A C 1
ATOM 779 O O . LYS A 1 104 ? 6.987 5.181 -14.200 1.00 97.44 104 LYS A O 1
ATOM 784 N N . LYS A 1 105 ? 7.088 4.562 -12.043 1.00 97.12 105 LYS A N 1
ATOM 785 C CA . LYS A 1 105 ? 7.692 3.248 -12.281 1.00 97.12 105 LYS A CA 1
ATOM 786 C C . LYS A 1 105 ? 6.733 2.321 -13.015 1.00 97.12 105 LYS A C 1
ATOM 788 O O . LYS A 1 105 ? 7.180 1.575 -13.888 1.00 97.12 105 LYS A O 1
ATOM 793 N N . SER A 1 106 ? 5.434 2.415 -12.731 1.00 97.25 106 SER A N 1
ATOM 794 C CA . SER A 1 106 ? 4.399 1.698 -13.483 1.00 97.25 106 SER A CA 1
ATOM 795 C C . SER A 1 106 ? 4.476 2.007 -14.983 1.00 97.25 106 SER A C 1
ATOM 797 O O . SER A 1 106 ? 4.583 1.085 -15.790 1.00 97.25 106 SER A O 1
ATOM 799 N N . GLN A 1 107 ? 4.555 3.289 -15.356 1.00 97.38 107 GLN A N 1
ATOM 800 C CA . GLN A 1 107 ? 4.648 3.721 -16.751 1.00 97.38 107 GLN A CA 1
ATOM 801 C C . GLN A 1 107 ? 5.937 3.232 -17.411 1.00 97.38 107 GLN A C 1
ATOM 803 O O . GLN A 1 107 ? 5.900 2.675 -18.505 1.00 97.38 107 GLN A O 1
ATOM 808 N N . LEU A 1 108 ? 7.085 3.383 -16.738 1.00 96.81 108 LEU A N 1
ATOM 809 C CA . LEU A 1 108 ? 8.352 2.854 -17.251 1.00 96.81 108 LEU A CA 1
ATOM 810 C C . LEU A 1 108 ? 8.279 1.337 -17.463 1.00 96.81 108 LEU A C 1
ATOM 812 O O . LEU A 1 108 ? 8.839 0.815 -18.424 1.00 96.81 108 LEU A O 1
ATOM 816 N N . SER A 1 109 ? 7.585 0.625 -16.579 1.00 96.31 109 SER A N 1
ATOM 817 C CA . SER A 1 109 ? 7.391 -0.816 -16.677 1.00 96.31 109 SER A CA 1
ATOM 818 C C . SER A 1 109 ? 6.484 -1.202 -17.851 1.00 96.31 109 SER A C 1
ATOM 820 O O . SER A 1 109 ? 6.822 -2.115 -18.609 1.00 96.31 109 SER A O 1
ATOM 822 N N . MET A 1 110 ? 5.369 -0.493 -18.045 1.00 95.06 110 MET A N 1
ATOM 823 C CA . MET A 1 110 ? 4.466 -0.675 -19.188 1.00 95.06 110 MET A CA 1
ATOM 824 C C . MET A 1 110 ? 5.207 -0.452 -20.510 1.00 95.06 110 MET A C 1
ATOM 826 O O . MET A 1 110 ? 5.207 -1.340 -21.365 1.00 95.06 110 MET A O 1
ATOM 830 N N . ASP A 1 111 ? 5.952 0.653 -20.605 1.00 95.88 111 ASP A N 1
ATOM 831 C CA . ASP A 1 111 ? 6.786 1.032 -21.754 1.00 95.88 111 ASP A CA 1
ATOM 832 C C . ASP A 1 111 ? 7.964 0.073 -22.016 1.00 95.88 111 ASP A C 1
ATOM 834 O O . ASP A 1 111 ? 8.652 0.203 -23.028 1.00 95.88 111 ASP A O 1
ATOM 838 N N . GLY A 1 112 ? 8.264 -0.851 -21.095 1.00 93.50 112 GLY A N 1
ATOM 839 C CA . GLY A 1 112 ? 9.434 -1.733 -21.180 1.00 93.50 112 GLY A CA 1
ATOM 840 C C . GLY A 1 112 ? 10.772 -1.043 -20.879 1.00 93.50 112 GLY A C 1
ATOM 841 O O . GLY A 1 112 ? 11.826 -1.631 -21.092 1.00 93.50 112 GLY A O 1
ATOM 842 N N . LYS A 1 113 ? 10.747 0.188 -20.358 1.00 94.31 113 LYS A N 1
ATOM 843 C CA . LYS A 1 113 ? 11.928 0.951 -19.909 1.00 94.31 113 LYS A CA 1
ATOM 844 C C . LYS A 1 113 ? 12.380 0.571 -18.498 1.00 94.31 113 LYS A C 1
ATOM 846 O O . LYS A 1 113 ? 13.483 0.923 -18.092 1.00 94.31 113 LYS A O 1
ATOM 851 N N . TYR A 1 114 ? 11.534 -0.135 -17.750 1.00 92.38 114 TYR A N 1
ATOM 852 C CA . TYR A 1 114 ? 11.871 -0.740 -16.468 1.00 92.38 114 TYR A CA 1
ATOM 853 C C . TYR A 1 114 ? 11.568 -2.240 -16.503 1.00 92.38 114 TYR A C 1
ATOM 855 O O . TYR A 1 114 ? 10.411 -2.661 -16.419 1.00 92.38 114 TYR A O 1
ATOM 863 N N . VAL A 1 115 ? 12.624 -3.042 -16.638 1.00 90.38 115 VAL A N 1
ATOM 864 C CA . VAL A 1 115 ? 12.554 -4.505 -16.719 1.00 90.38 115 VAL A CA 1
ATOM 865 C C . VAL A 1 115 ? 13.205 -5.090 -15.474 1.00 90.38 115 VAL A C 1
ATOM 867 O O . VAL A 1 115 ? 14.398 -4.913 -15.254 1.00 90.38 115 VAL A O 1
ATOM 870 N N . MET A 1 116 ? 12.412 -5.776 -14.652 1.00 84.69 116 MET A N 1
ATOM 871 C CA . MET A 1 116 ? 12.931 -6.498 -13.483 1.00 84.69 116 MET A CA 1
ATOM 872 C C . MET A 1 116 ? 13.332 -7.925 -13.819 1.00 84.69 116 MET A C 1
ATOM 874 O O . MET A 1 116 ? 14.300 -8.446 -13.278 1.00 84.69 116 MET A O 1
ATOM 878 N N . THR A 1 117 ? 12.559 -8.562 -14.695 1.00 81.31 117 THR A N 1
ATOM 879 C CA . THR A 1 117 ? 12.768 -9.940 -15.127 1.00 81.31 117 THR A CA 1
ATOM 880 C C . THR A 1 117 ? 12.467 -10.023 -16.619 1.00 81.31 117 THR A C 1
ATOM 882 O O . THR A 1 117 ? 11.596 -9.309 -17.114 1.00 81.31 117 THR A O 1
ATOM 885 N N . GLU A 1 118 ? 13.172 -10.892 -17.341 1.00 82.44 118 GLU A N 1
ATOM 886 C CA . GLU A 1 118 ? 12.918 -11.102 -18.774 1.00 82.44 118 GLU A CA 1
ATOM 887 C C . GLU A 1 118 ? 11.752 -12.066 -19.044 1.00 82.44 118 GLU A C 1
ATOM 889 O O . GLU A 1 118 ? 11.223 -12.095 -20.151 1.00 82.44 118 GLU A O 1
ATOM 894 N N . LYS A 1 119 ? 11.378 -12.894 -18.058 1.00 84.62 119 LYS A N 1
ATOM 895 C CA . LYS A 1 119 ? 10.442 -14.024 -18.232 1.00 84.62 119 LYS A CA 1
ATOM 896 C C . LYS A 1 119 ? 9.298 -14.073 -17.214 1.00 84.62 119 LYS A C 1
ATOM 898 O O . LYS A 1 119 ? 8.532 -15.030 -17.223 1.00 84.62 119 LYS A O 1
ATOM 903 N N . GLY A 1 120 ? 9.199 -13.086 -16.332 1.00 87.12 120 GLY A N 1
ATOM 904 C CA . GLY A 1 120 ? 8.157 -12.977 -15.314 1.00 87.12 120 GLY A CA 1
ATOM 905 C C . GLY A 1 120 ? 7.314 -11.713 -15.487 1.00 87.12 120 GLY A C 1
ATOM 906 O O . GLY A 1 120 ? 7.580 -10.910 -16.387 1.00 87.12 120 GLY A O 1
ATOM 907 N N . PRO A 1 121 ? 6.306 -11.525 -14.622 1.00 94.88 121 PRO A N 1
ATOM 908 C CA . PRO A 1 121 ? 5.432 -10.368 -14.691 1.00 94.88 121 PRO A CA 1
ATOM 909 C C . PRO A 1 121 ? 6.221 -9.080 -14.476 1.00 94.88 121 PRO A C 1
ATOM 911 O O . PRO A 1 121 ? 7.152 -8.997 -13.663 1.00 94.88 121 PRO A O 1
ATOM 914 N N . LYS A 1 122 ? 5.833 -8.055 -15.221 1.00 96.00 122 LYS A N 1
ATOM 915 C CA . LYS A 1 122 ? 6.373 -6.709 -15.117 1.00 96.00 122 LYS A CA 1
ATOM 916 C C . LYS A 1 122 ? 5.970 -6.084 -13.782 1.00 96.00 122 LYS A C 1
ATOM 918 O O . LYS A 1 122 ? 4.972 -6.461 -13.176 1.00 96.00 122 LYS A O 1
ATOM 923 N N . TRP A 1 123 ? 6.733 -5.087 -13.334 1.00 96.31 123 TRP A N 1
ATOM 924 C CA . TRP A 1 123 ? 6.490 -4.429 -12.045 1.00 96.31 123 TRP A CA 1
ATOM 925 C C . TRP A 1 123 ? 5.045 -3.922 -11.910 1.00 96.31 123 TRP A C 1
ATOM 927 O O . TRP A 1 123 ? 4.422 -4.159 -10.883 1.00 96.31 123 TRP A O 1
ATOM 937 N N . HIS A 1 124 ? 4.492 -3.294 -12.956 1.00 96.75 124 HIS A N 1
ATOM 938 C CA . HIS A 1 124 ? 3.119 -2.776 -12.910 1.00 96.75 124 HIS A CA 1
ATOM 939 C C . HIS A 1 124 ? 2.057 -3.877 -12.776 1.00 96.75 124 HIS A C 1
ATOM 941 O O . HIS A 1 124 ? 1.084 -3.682 -12.061 1.00 96.75 124 HIS A O 1
ATOM 947 N N . GLU A 1 125 ? 2.258 -5.040 -13.404 1.00 97.25 125 GLU A N 1
ATOM 948 C CA . GLU A 1 125 ? 1.338 -6.182 -13.301 1.00 97.25 125 GLU A CA 1
ATOM 949 C C . GLU A 1 125 ? 1.345 -6.752 -11.877 1.00 97.25 125 GLU A C 1
ATOM 951 O O . GLU A 1 125 ? 0.304 -7.111 -11.333 1.00 97.25 125 GLU A O 1
ATOM 956 N N . GLN A 1 126 ? 2.519 -6.790 -11.241 1.00 98.06 126 GLN A N 1
ATOM 957 C CA . GLN A 1 126 ? 2.650 -7.230 -9.852 1.00 98.06 126 GLN A CA 1
ATOM 958 C C . GLN A 1 126 ? 2.036 -6.225 -8.866 1.00 98.06 126 GLN A C 1
ATOM 960 O O . GLN A 1 126 ? 1.347 -6.629 -7.930 1.00 98.06 126 GLN A O 1
ATOM 965 N N . ALA A 1 127 ? 2.246 -4.923 -9.088 1.00 97.88 127 ALA A N 1
ATOM 966 C CA . ALA A 1 127 ? 1.638 -3.863 -8.286 1.00 97.88 127 ALA A CA 1
ATOM 967 C C . ALA A 1 127 ? 0.101 -3.862 -8.409 1.00 97.88 127 ALA A C 1
ATOM 969 O O . ALA A 1 127 ? -0.601 -3.734 -7.409 1.00 97.88 127 ALA A O 1
ATOM 970 N N . GLU A 1 128 ? -0.438 -4.073 -9.613 1.00 98.00 128 GLU A N 1
ATOM 971 C CA . GLU A 1 128 ? -1.884 -4.203 -9.826 1.00 98.00 128 GLU A CA 1
ATOM 972 C C . GLU A 1 128 ? -2.455 -5.439 -9.116 1.00 98.00 128 GLU A C 1
ATOM 974 O O . GLU A 1 128 ? -3.488 -5.347 -8.452 1.00 98.00 128 GLU A O 1
ATOM 979 N N . ALA A 1 129 ? -1.761 -6.580 -9.192 1.00 98.00 129 ALA A N 1
ATOM 980 C CA . ALA A 1 129 ? -2.199 -7.816 -8.549 1.00 98.00 129 ALA A CA 1
ATOM 981 C C . ALA A 1 129 ? -2.322 -7.671 -7.022 1.00 98.00 129 ALA A C 1
ATOM 983 O O . ALA A 1 129 ? -3.312 -8.115 -6.440 1.00 98.00 129 ALA A O 1
ATOM 984 N N . VAL A 1 130 ? -1.354 -7.016 -6.370 1.00 97.88 130 VAL A N 1
ATOM 985 C CA . VAL A 1 130 ? -1.402 -6.813 -4.914 1.00 97.88 130 VAL A CA 1
ATOM 986 C C . VAL A 1 130 ? -2.442 -5.767 -4.499 1.00 97.88 130 VAL A C 1
ATOM 988 O O . VAL A 1 130 ? -3.146 -5.957 -3.509 1.00 97.88 130 VAL A O 1
ATOM 991 N N . VAL A 1 131 ? -2.610 -4.695 -5.282 1.00 98.25 131 VAL A N 1
ATOM 992 C CA . VAL A 1 131 ? -3.671 -3.699 -5.064 1.00 98.25 131 VAL A CA 1
ATOM 993 C C . VAL A 1 131 ? -5.044 -4.361 -5.132 1.00 98.25 131 VAL A C 1
ATOM 995 O O . VAL A 1 131 ? -5.877 -4.153 -4.249 1.00 98.25 131 VAL A O 1
ATOM 998 N N . LYS A 1 132 ? -5.266 -5.197 -6.151 1.00 96.31 132 LYS A N 1
ATOM 999 C CA . LYS A 1 132 ? -6.508 -5.947 -6.312 1.00 96.31 132 LYS A CA 1
ATOM 1000 C C . LYS A 1 132 ? -6.761 -6.876 -5.125 1.00 96.31 132 LYS A C 1
ATOM 1002 O O . LYS A 1 132 ? -7.872 -6.873 -4.606 1.00 96.31 132 LYS A O 1
ATOM 1007 N N . TYR A 1 133 ? -5.740 -7.598 -4.661 1.00 94.06 133 TYR A N 1
ATOM 1008 C CA . TYR A 1 133 ? -5.862 -8.452 -3.479 1.00 94.06 133 TYR A CA 1
ATOM 1009 C C . TYR A 1 133 ? -6.366 -7.664 -2.261 1.00 94.06 133 TYR A C 1
ATOM 1011 O O . TYR A 1 133 ? -7.305 -8.098 -1.599 1.00 94.06 133 TYR A O 1
ATOM 1019 N N . VAL A 1 134 ? -5.794 -6.489 -1.978 1.00 92.62 134 VAL A N 1
ATOM 1020 C CA . VAL A 1 134 ? -6.221 -5.666 -0.831 1.00 92.62 134 VAL A CA 1
ATOM 1021 C C . VAL A 1 134 ? -7.633 -5.118 -1.023 1.00 92.62 134 VAL A C 1
ATOM 1023 O O . VAL A 1 134 ? -8.401 -5.096 -0.068 1.00 92.62 134 VAL A O 1
ATOM 1026 N N . LEU A 1 135 ? -8.015 -4.723 -2.240 1.00 87.81 135 LEU A N 1
ATOM 1027 C CA . LEU A 1 135 ? -9.384 -4.284 -2.527 1.00 87.81 135 LEU A CA 1
ATOM 1028 C C . LEU A 1 135 ? -10.412 -5.410 -2.342 1.00 87.81 135 LEU A C 1
ATOM 1030 O O . LEU A 1 135 ? -11.500 -5.159 -1.833 1.00 87.81 135 LEU A O 1
ATOM 1034 N N . GLU A 1 136 ? -10.078 -6.642 -2.721 1.00 85.50 136 GLU A N 1
ATOM 1035 C CA . GLU A 1 136 ? -10.965 -7.802 -2.567 1.00 85.50 136 GLU A CA 1
ATOM 1036 C C . GLU A 1 136 ? -11.077 -8.263 -1.108 1.00 85.50 136 GLU A C 1
ATOM 1038 O O . GLU A 1 136 ? -12.161 -8.643 -0.669 1.00 85.50 136 GLU A O 1
ATOM 1043 N N . ASN A 1 137 ? -9.979 -8.203 -0.349 1.00 84.56 137 ASN A N 1
ATOM 1044 C CA . ASN A 1 137 ? -9.925 -8.707 1.027 1.00 84.56 137 ASN A CA 1
ATOM 1045 C C . ASN A 1 137 ? -10.160 -7.629 2.093 1.00 84.56 137 ASN A C 1
ATOM 1047 O O . ASN A 1 137 ? -10.362 -7.968 3.256 1.00 84.56 137 ASN A O 1
ATOM 1051 N N . GLN A 1 138 ? -10.110 -6.345 1.724 1.00 85.94 138 GLN A N 1
ATOM 1052 C CA . GLN A 1 138 ? -10.220 -5.197 2.637 1.00 85.94 138 GLN A CA 1
ATOM 1053 C C . GLN A 1 138 ? -9.248 -5.277 3.832 1.00 85.94 138 GLN A C 1
ATOM 1055 O O . GLN A 1 138 ? -9.530 -4.774 4.916 1.00 85.94 138 GLN A O 1
ATOM 1060 N N . SER A 1 139 ? -8.098 -5.932 3.642 1.00 83.56 139 SER A N 1
ATOM 1061 C CA . SER A 1 139 ? -7.123 -6.210 4.698 1.00 83.56 139 SER A CA 1
ATOM 1062 C C . SER A 1 139 ? -5.712 -6.379 4.129 1.00 83.56 139 SER A C 1
ATOM 1064 O O . SER A 1 139 ? -5.526 -6.810 2.989 1.00 83.56 139 SER A O 1
ATOM 1066 N N . LEU A 1 140 ? -4.713 -6.041 4.950 1.00 87.06 140 LEU A N 1
ATOM 1067 C CA . LEU A 1 140 ? -3.290 -6.332 4.721 1.00 87.06 140 LEU A CA 1
ATOM 1068 C C . LEU A 1 140 ? -2.816 -7.570 5.492 1.00 87.06 140 LEU A C 1
ATOM 1070 O O . LEU A 1 140 ? -1.659 -7.972 5.373 1.00 87.06 140 LEU A O 1
ATOM 1074 N N . GLU A 1 141 ? -3.664 -8.142 6.339 1.00 82.44 141 GLU A N 1
ATOM 1075 C CA . GLU A 1 141 ? -3.292 -9.273 7.174 1.00 82.44 141 GLU A CA 1
ATOM 1076 C C . GLU A 1 141 ? -2.964 -10.505 6.328 1.00 82.44 141 GLU A C 1
ATOM 1078 O O . GLU A 1 141 ? -3.655 -10.820 5.359 1.00 82.44 141 GLU A O 1
ATOM 1083 N N . GLY A 1 142 ? -1.868 -11.182 6.676 1.00 83.56 142 GLY A N 1
ATOM 1084 C CA . GLY A 1 142 ? -1.385 -12.342 5.929 1.00 83.56 142 GLY A CA 1
ATOM 1085 C C . GLY A 1 142 ? -0.946 -12.023 4.496 1.00 83.56 142 GLY A C 1
ATOM 1086 O O . 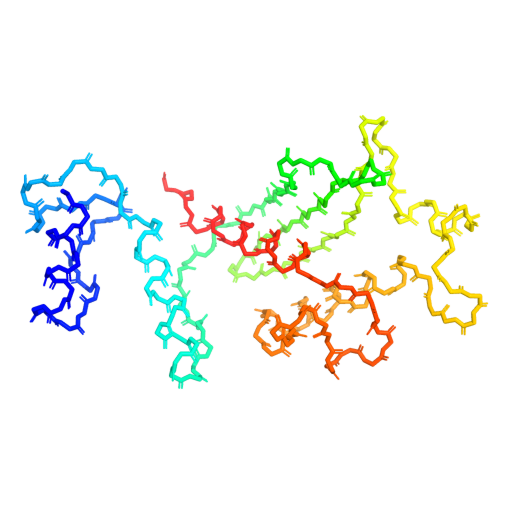GLY A 1 142 ? -0.645 -12.940 3.732 1.00 83.56 142 GLY A O 1
ATOM 1087 N N . LEU A 1 143 ? -0.902 -10.742 4.101 1.00 90.50 143 LEU A N 1
ATOM 1088 C CA . LEU A 1 143 ? -0.444 -10.366 2.771 1.00 90.50 143 LEU A CA 1
ATOM 1089 C C . LEU A 1 143 ? 1.061 -10.590 2.629 1.00 90.50 143 LEU A C 1
ATOM 1091 O O . LEU A 1 143 ? 1.493 -11.089 1.594 1.00 90.50 143 LEU A O 1
ATOM 1095 N N . VAL A 1 144 ? 1.849 -10.214 3.640 1.00 92.38 144 VAL A N 1
ATOM 1096 C CA . VAL A 1 144 ? 3.315 -10.298 3.609 1.00 92.38 144 VAL A CA 1
ATOM 1097 C C . VAL A 1 144 ? 3.870 -11.118 4.767 1.00 92.38 144 VAL A C 1
ATOM 1099 O O . VAL A 1 144 ? 3.334 -11.087 5.873 1.00 92.38 144 VAL A O 1
ATOM 1102 N N . ASN A 1 145 ? 4.976 -11.811 4.511 1.00 88.50 145 ASN A N 1
ATOM 1103 C CA . ASN A 1 145 ? 5.837 -12.398 5.530 1.00 88.50 145 ASN A CA 1
ATOM 1104 C C . ASN A 1 145 ? 6.768 -11.338 6.158 1.00 88.50 145 ASN A C 1
ATOM 1106 O O . ASN A 1 145 ? 6.780 -10.174 5.747 1.00 88.50 145 ASN A O 1
ATOM 1110 N N . GLU A 1 146 ? 7.574 -11.744 7.143 1.00 86.44 146 GLU A N 1
ATOM 1111 C CA . GLU A 1 146 ? 8.505 -10.855 7.864 1.00 86.44 146 GLU A CA 1
ATOM 1112 C C . GLU A 1 146 ? 9.542 -10.181 6.949 1.00 86.44 146 GLU A C 1
ATOM 1114 O O . GLU A 1 146 ? 10.019 -9.086 7.240 1.00 86.44 146 GLU A O 1
ATOM 1119 N N . GLU A 1 147 ? 9.865 -10.801 5.812 1.00 87.31 147 GLU A N 1
ATOM 1120 C CA . GLU A 1 147 ? 10.808 -10.269 4.826 1.00 87.31 147 GLU A CA 1
ATOM 1121 C C . GLU A 1 147 ? 10.145 -9.310 3.819 1.00 87.31 147 GLU A C 1
ATOM 1123 O O . GLU A 1 147 ? 10.835 -8.680 3.013 1.00 87.31 147 GLU A O 1
ATOM 1128 N N . GLY A 1 148 ? 8.817 -9.159 3.859 1.00 89.38 148 GLY A N 1
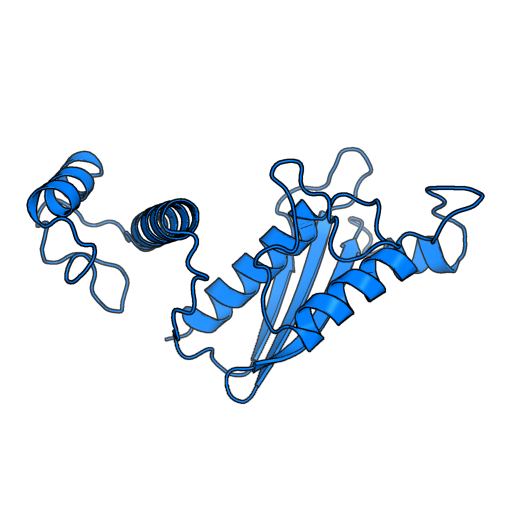ATOM 1129 C CA . GLY A 1 148 ? 8.072 -8.259 2.979 1.00 89.38 148 GLY A CA 1
ATOM 1130 C C . GLY A 1 148 ? 7.644 -8.863 1.649 1.00 89.38 148 GLY A C 1
ATOM 1131 O O . GLY A 1 148 ? 7.326 -8.112 0.728 1.00 89.38 148 GLY A O 1
ATOM 1132 N N . TYR A 1 149 ? 7.638 -10.187 1.526 1.00 95.00 149 TYR A N 1
ATOM 1133 C CA . TYR A 1 149 ? 7.171 -10.899 0.335 1.00 95.00 149 TYR A CA 1
ATOM 1134 C C . TYR A 1 149 ? 5.836 -11.585 0.602 1.00 95.00 149 TYR A C 1
ATOM 1136 O O . TYR A 1 149 ? 5.491 -11.850 1.750 1.00 95.00 149 TYR A O 1
ATOM 1144 N N . THR A 1 150 ? 5.075 -11.861 -0.455 1.00 95.81 150 THR A N 1
ATOM 1145 C CA . THR A 1 150 ? 3.760 -12.499 -0.352 1.00 95.81 150 THR A CA 1
ATOM 1146 C C . THR A 1 150 ? 3.798 -13.934 -0.859 1.00 95.81 150 THR A C 1
ATOM 1148 O O . THR A 1 150 ? 4.320 -14.197 -1.938 1.00 95.81 150 THR A O 1
ATOM 1151 N N . ASP A 1 151 ? 3.190 -14.843 -0.100 1.00 93.94 151 ASP A N 1
ATOM 1152 C CA . ASP A 1 151 ? 2.848 -16.197 -0.553 1.00 93.94 151 ASP A CA 1
ATOM 1153 C C . ASP A 1 151 ? 1.384 -16.282 -1.037 1.00 93.94 151 ASP A C 1
ATOM 1155 O O . ASP A 1 151 ? 0.980 -17.247 -1.687 1.00 93.94 151 ASP A O 1
ATOM 1159 N N . SER A 1 152 ? 0.588 -15.246 -0.749 1.00 92.06 152 SER A N 1
ATOM 1160 C CA . SER A 1 152 ? -0.853 -15.173 -1.022 1.00 92.06 152 SER A CA 1
ATOM 1161 C C . SER A 1 152 ? -1.164 -14.751 -2.462 1.00 92.06 152 SER A C 1
ATOM 1163 O O . SER A 1 152 ? -2.226 -15.080 -2.990 1.00 92.06 152 SER A O 1
ATOM 1165 N N . VAL A 1 153 ? -0.235 -14.051 -3.126 1.00 94.25 153 VAL A N 1
ATOM 1166 C CA . VAL A 1 153 ? -0.368 -13.625 -4.528 1.00 94.25 153 VAL A CA 1
ATOM 1167 C C . VAL A 1 153 ? 0.772 -14.215 -5.357 1.00 94.25 153 VAL A C 1
ATOM 1169 O O . VAL A 1 153 ? 1.823 -13.608 -5.522 1.00 94.25 153 VAL A O 1
ATOM 1172 N N . SER A 1 154 ? 0.555 -15.403 -5.924 1.00 93.44 154 SER A N 1
ATOM 1173 C CA . SER A 1 154 ? 1.608 -16.217 -6.558 1.00 93.44 154 SER A CA 1
ATOM 1174 C C . SER A 1 154 ? 2.361 -15.553 -7.720 1.00 93.44 154 SER A C 1
ATOM 1176 O O . SER A 1 154 ? 3.452 -15.992 -8.076 1.00 93.44 154 SER A O 1
ATOM 1178 N N . SER A 1 155 ? 1.780 -14.537 -8.367 1.00 92.75 155 SER A N 1
ATOM 1179 C CA . SER A 1 155 ? 2.432 -13.780 -9.446 1.00 92.75 155 SER A CA 1
ATOM 1180 C C . SER A 1 155 ? 3.346 -12.660 -8.943 1.00 92.75 155 SER A C 1
ATOM 1182 O O . SER A 1 155 ? 4.033 -12.034 -9.746 1.00 92.75 155 SER A O 1
ATOM 1184 N N . VAL A 1 156 ? 3.333 -12.361 -7.645 1.00 96.19 156 VAL A N 1
ATOM 1185 C CA . VAL A 1 156 ? 4.059 -11.239 -7.054 1.00 96.19 156 VAL A CA 1
ATOM 1186 C C . VAL A 1 156 ? 5.340 -11.747 -6.406 1.00 96.19 156 VAL A C 1
ATOM 1188 O O . VAL A 1 156 ? 5.323 -12.591 -5.521 1.00 96.19 156 VAL A O 1
ATOM 1191 N N . SER A 1 157 ? 6.467 -11.200 -6.847 1.00 95.25 157 SER A N 1
ATOM 1192 C CA . SER A 1 157 ? 7.805 -11.479 -6.322 1.00 95.25 157 SER A CA 1
ATOM 1193 C C . SER A 1 157 ? 8.561 -10.207 -5.922 1.00 95.25 157 SER A C 1
ATOM 1195 O O . SER A 1 157 ? 9.740 -10.269 -5.575 1.00 95.25 157 SER A O 1
ATOM 1197 N N . ILE A 1 158 ? 7.934 -9.033 -6.040 1.00 94.81 158 ILE A N 1
ATOM 1198 C CA . ILE A 1 158 ? 8.484 -7.766 -5.548 1.00 94.81 158 ILE A CA 1
ATOM 1199 C C . ILE A 1 158 ? 8.290 -7.649 -4.038 1.00 94.81 158 ILE A C 1
ATOM 1201 O O . ILE A 1 158 ? 7.325 -8.172 -3.487 1.00 94.81 158 ILE A O 1
ATOM 1205 N N . ASN A 1 159 ? 9.197 -6.933 -3.374 1.00 94.94 159 ASN A N 1
ATOM 1206 C CA . ASN A 1 159 ? 9.013 -6.584 -1.971 1.00 94.94 159 ASN A CA 1
ATOM 1207 C C . ASN A 1 159 ? 7.852 -5.583 -1.833 1.00 94.94 159 ASN A C 1
ATOM 1209 O O . ASN A 1 159 ? 7.773 -4.612 -2.589 1.00 94.94 159 ASN A O 1
ATOM 1213 N N . LEU A 1 160 ? 6.966 -5.836 -0.875 1.00 96.75 160 LEU A N 1
ATOM 1214 C CA . LEU A 1 160 ? 5.700 -5.137 -0.678 1.00 96.75 160 LEU A CA 1
ATOM 1215 C C . LEU A 1 160 ? 5.698 -4.217 0.549 1.00 96.75 160 LEU A C 1
ATOM 1217 O O . LEU A 1 160 ? 4.667 -3.620 0.847 1.00 96.75 160 LEU A O 1
ATOM 1221 N N . MET A 1 161 ? 6.816 -4.063 1.267 1.00 92.94 161 MET A N 1
ATOM 1222 C CA . MET A 1 161 ? 6.838 -3.245 2.490 1.00 92.94 161 MET A CA 1
ATOM 1223 C C . MET A 1 161 ? 6.489 -1.778 2.223 1.00 92.94 161 MET A C 1
ATOM 1225 O O . MET A 1 161 ? 5.743 -1.186 2.998 1.00 92.94 161 MET A O 1
ATOM 1229 N N . GLY A 1 162 ? 6.953 -1.206 1.105 1.00 91.88 162 GLY A N 1
ATOM 1230 C CA . GLY A 1 162 ? 6.583 0.157 0.699 1.00 91.88 162 GLY A CA 1
ATOM 1231 C C . GLY A 1 162 ? 5.072 0.319 0.502 1.00 91.88 162 GLY A C 1
ATOM 1232 O O . GLY A 1 162 ? 4.472 1.273 0.995 1.00 91.88 162 GLY A O 1
ATOM 1233 N N . PHE A 1 163 ? 4.435 -0.671 -0.129 1.00 96.94 163 PHE A N 1
ATOM 1234 C CA . PHE A 1 163 ? 2.985 -0.721 -0.300 1.00 96.94 163 PHE A CA 1
ATOM 1235 C C . PHE A 1 163 ? 2.243 -0.863 1.032 1.00 96.94 163 PHE A C 1
ATOM 1237 O O . PHE A 1 163 ? 1.371 -0.053 1.339 1.00 96.94 163 PHE A O 1
ATOM 1244 N N . VAL A 1 164 ? 2.606 -1.866 1.839 1.00 94.62 164 VAL A N 1
ATOM 1245 C CA . VAL A 1 164 ? 1.977 -2.156 3.139 1.00 94.62 164 VAL A CA 1
ATOM 1246 C C . VAL A 1 164 ? 2.048 -0.940 4.059 1.00 94.62 164 VAL A C 1
ATOM 1248 O O . VAL A 1 164 ? 1.033 -0.559 4.640 1.00 94.62 164 VAL A O 1
ATOM 1251 N N . ASN A 1 165 ? 3.215 -0.302 4.158 1.00 89.25 165 ASN A N 1
ATOM 1252 C CA . ASN A 1 165 ? 3.393 0.891 4.980 1.00 89.25 165 ASN A CA 1
ATOM 1253 C C . ASN A 1 165 ? 2.543 2.057 4.461 1.00 89.25 165 ASN A C 1
ATOM 1255 O O . ASN A 1 165 ? 1.830 2.676 5.243 1.00 89.25 165 ASN A O 1
ATOM 1259 N N . GLY A 1 166 ? 2.520 2.294 3.145 1.00 91.56 166 GLY A N 1
ATOM 1260 C CA . GLY A 1 166 ? 1.689 3.343 2.554 1.00 91.56 166 GLY A CA 1
ATOM 1261 C C . GLY A 1 166 ? 0.185 3.135 2.777 1.00 91.56 166 GLY A C 1
ATOM 1262 O O . GLY A 1 166 ? -0.531 4.098 3.050 1.00 91.56 166 GLY A O 1
ATOM 1263 N N . VAL A 1 167 ? -0.311 1.892 2.718 1.00 94.00 167 VAL A N 1
ATOM 1264 C CA . VAL A 1 167 ? -1.720 1.582 3.028 1.00 94.00 167 VAL A CA 1
ATOM 1265 C C . VAL A 1 167 ? -2.010 1.779 4.518 1.00 94.00 167 VAL A C 1
ATOM 1267 O O . VAL A 1 167 ? -3.025 2.385 4.857 1.00 94.00 167 VAL A O 1
ATOM 1270 N N . LYS A 1 168 ? -1.120 1.330 5.415 1.00 89.12 168 LYS A N 1
ATOM 1271 C CA . LYS A 1 168 ? -1.252 1.568 6.865 1.00 89.12 168 LYS A CA 1
ATOM 1272 C C . LYS A 1 168 ? -1.296 3.059 7.195 1.00 89.12 168 LYS A C 1
ATOM 1274 O O . LYS A 1 168 ? -2.140 3.482 7.983 1.00 89.12 168 LYS A O 1
ATOM 1279 N N . ASP A 1 169 ? -0.446 3.859 6.560 1.00 86.00 169 ASP A N 1
ATOM 1280 C CA . ASP A 1 169 ? -0.438 5.309 6.741 1.00 86.00 169 ASP A CA 1
ATOM 1281 C C . ASP A 1 169 ? -1.737 5.943 6.228 1.00 86.00 169 ASP A C 1
ATOM 1283 O O . ASP A 1 169 ? -2.317 6.786 6.916 1.00 86.00 169 ASP A O 1
ATOM 1287 N N . CYS A 1 170 ? -2.257 5.496 5.076 1.00 90.50 170 CYS A N 1
ATOM 1288 C CA . CYS A 1 170 ? -3.550 5.954 4.562 1.00 90.50 170 CYS A CA 1
ATOM 1289 C C . CYS A 1 170 ? -4.695 5.610 5.525 1.00 90.50 170 CYS A C 1
ATOM 1291 O O . CYS A 1 170 ? -5.528 6.468 5.810 1.00 90.50 170 CYS A O 1
ATOM 1293 N N . LEU A 1 171 ? -4.729 4.385 6.060 1.00 86.94 171 LEU A N 1
ATOM 1294 C CA . LEU A 1 171 ? -5.725 3.960 7.052 1.00 86.94 171 LEU A CA 1
ATOM 1295 C C . LEU A 1 171 ? -5.615 4.791 8.333 1.00 86.94 171 LEU A C 1
ATOM 1297 O O . LEU A 1 171 ? -6.626 5.238 8.868 1.00 86.94 171 LEU A O 1
ATOM 1301 N N . SER A 1 172 ? -4.388 5.080 8.773 1.00 85.31 172 SER A N 1
ATOM 1302 C CA . SER A 1 172 ? -4.137 5.955 9.917 1.00 85.31 172 SER A CA 1
ATOM 1303 C C . SER A 1 172 ? -4.659 7.374 9.684 1.00 85.31 172 SER A C 1
ATOM 1305 O O . SER A 1 172 ? -5.219 7.975 10.597 1.00 85.31 172 SER A O 1
ATOM 1307 N N . GLN A 1 173 ? -4.489 7.933 8.481 1.00 85.12 173 GLN A N 1
ATOM 1308 C CA . GLN A 1 173 ? -5.046 9.243 8.129 1.00 85.12 173 GLN A CA 1
ATOM 1309 C C . GLN A 1 173 ? -6.578 9.214 8.104 1.00 85.12 173 GLN A C 1
ATOM 1311 O O . GLN A 1 173 ? -7.211 10.112 8.660 1.00 85.12 173 GLN A O 1
ATOM 1316 N N . ALA A 1 174 ? -7.164 8.165 7.522 1.00 82.69 174 ALA A N 1
ATOM 1317 C CA . ALA A 1 174 ? -8.610 7.978 7.449 1.00 82.69 174 ALA A CA 1
ATOM 1318 C C . ALA A 1 174 ? -9.267 7.839 8.829 1.00 82.69 174 ALA A C 1
ATOM 1320 O O . ALA A 1 174 ? -10.401 8.274 9.009 1.00 82.69 174 ALA A O 1
ATOM 1321 N N . SER A 1 175 ? -8.547 7.302 9.819 1.00 78.50 175 SER A N 1
ATOM 1322 C CA . SER A 1 175 ? -9.014 7.216 11.205 1.00 78.50 175 SER A CA 1
ATOM 1323 C C . SER A 1 175 ? -8.737 8.469 12.054 1.00 78.50 175 SER A C 1
ATOM 1325 O O . SER A 1 175 ? -9.249 8.558 13.163 1.00 78.50 175 SER A O 1
ATOM 1327 N N . LYS A 1 176 ? -7.887 9.407 11.595 1.00 62.75 176 LYS A N 1
ATOM 1328 C CA . LYS A 1 176 ? -7.410 10.580 12.371 1.00 62.75 176 LYS A CA 1
ATOM 1329 C C . LYS A 1 176 ? -8.122 11.897 12.061 1.00 62.75 176 LYS A C 1
ATOM 1331 O O . LYS A 1 176 ? -7.909 12.857 12.795 1.00 62.75 176 LYS A O 1
ATOM 1336 N N . GLN A 1 177 ? -8.889 11.997 10.975 1.00 53.00 177 GLN A N 1
ATOM 1337 C CA . GLN A 1 177 ? -9.633 13.225 10.681 1.00 53.00 177 GLN A CA 1
ATOM 1338 C C . GLN A 1 177 ? -10.838 13.349 11.631 1.00 53.00 177 GLN A C 1
ATOM 1340 O O . GLN A 1 177 ? -11.932 12.869 11.329 1.00 53.00 177 GLN A O 1
ATOM 1345 N N . GLN A 1 178 ? -10.594 13.972 12.787 1.00 35.62 178 GLN A N 1
ATOM 1346 C CA . GLN A 1 178 ? -11.577 14.484 13.743 1.00 35.62 178 GLN A CA 1
ATOM 1347 C C . GLN A 1 178 ? -11.421 16.005 13.842 1.00 35.62 178 GLN A C 1
ATOM 1349 O O . GLN A 1 178 ? -10.259 16.478 13.827 1.00 35.62 178 GLN A O 1
#

Sequence (178 aa):
QAEAVVKYVLENQSLEGLVNEEGYTDAVSSVSINLMGFVNGVKDCLSQASGESVSQTAELKDGTYTCESPEFDKNGFKDQVSMTVKDNAITALTWDCIKEDGTKKSQLSMDGKYVMTEKGPKWHEQAEAVVKYVLENQSLEGLVNEEGYTDSVSSVSINLMGFVNGVKDCLSQASKQQ